Protein AF-A0A0G1XS85-F1 (afdb_monomer)

Solvent-accessible surface area (backbone atoms only — not comparable to full-atom values): 5035 Å² total; per-residue (Å²): 109,70,67,60,53,53,51,32,38,76,72,63,77,44,88,79,61,90,81,70,80,72,61,68,90,56,49,85,82,50,64,72,94,79,64,82,87,90,69,52,30,94,85,59,44,70,90,25,56,44,34,22,28,76,69,60,66,33,93,74,49,76,73,74,75,81,77,75,71,83,78,86,77,126

Structure (mmCIF, N/CA/C/O backbone):
data_AF-A0A0G1XS85-F1
#
_entry.id   AF-A0A0G1XS85-F1
#
loop_
_atom_site.group_PDB
_atom_site.id
_atom_site.type_symbol
_atom_site.label_atom_id
_atom_site.label_alt_id
_atom_site.label_comp_id
_atom_site.label_asym_id
_atom_site.label_entity_id
_atom_site.label_seq_id
_atom_site.pdbx_PDB_ins_code
_atom_site.Cartn_x
_atom_site.Cartn_y
_atom_site.Cartn_z
_atom_site.occupancy
_atom_site.B_iso_or_equiv
_atom_site.auth_seq_id
_atom_site.auth_comp_id
_atom_site.auth_asym_id
_atom_site.auth_atom_id
_atom_site.pdbx_PDB_model_num
ATOM 1 N N . MET A 1 1 ? 4.136 5.446 3.801 1.00 88.88 1 MET A N 1
ATOM 2 C CA . MET A 1 1 ? 2.655 5.464 3.857 1.00 88.88 1 MET A CA 1
ATOM 3 C C . MET A 1 1 ? 2.132 4.965 5.197 1.00 88.88 1 MET A C 1
ATOM 5 O O . MET A 1 1 ? 1.431 5.728 5.835 1.00 88.88 1 MET A O 1
ATOM 9 N N . ARG A 1 2 ? 2.505 3.760 5.663 1.00 87.81 2 ARG A N 1
ATOM 10 C CA . ARG A 1 2 ? 2.080 3.214 6.970 1.00 87.81 2 ARG A CA 1
ATOM 11 C C . ARG A 1 2 ? 2.189 4.216 8.129 1.00 87.81 2 ARG A C 1
ATOM 13 O O . ARG A 1 2 ? 1.172 4.557 8.715 1.00 87.81 2 ARG A O 1
ATOM 20 N N . THR A 1 3 ? 3.384 4.761 8.353 1.00 92.44 3 THR A N 1
ATOM 21 C CA . THR A 1 3 ? 3.644 5.754 9.409 1.00 92.44 3 THR A CA 1
ATOM 22 C C . THR A 1 3 ? 2.734 6.981 9.302 1.00 92.44 3 THR A C 1
ATOM 24 O O . THR A 1 3 ? 2.213 7.449 10.303 1.00 92.44 3 THR A O 1
ATOM 27 N N . ASN A 1 4 ? 2.467 7.477 8.088 1.00 94.06 4 ASN A N 1
ATOM 28 C CA . ASN A 1 4 ? 1.585 8.633 7.891 1.00 94.06 4 ASN A CA 1
ATOM 29 C C . ASN A 1 4 ? 0.137 8.317 8.286 1.00 94.06 4 ASN A C 1
ATOM 31 O O . ASN A 1 4 ? -0.543 9.181 8.827 1.00 94.06 4 ASN A O 1
ATOM 35 N N . ILE A 1 5 ? -0.336 7.097 8.011 1.00 94.88 5 ILE A N 1
ATOM 36 C CA . ILE A 1 5 ? -1.684 6.653 8.390 1.00 94.88 5 ILE A CA 1
ATOM 37 C C . ILE A 1 5 ? -1.792 6.459 9.905 1.00 94.88 5 ILE A C 1
ATOM 39 O O . ILE A 1 5 ? -2.800 6.854 10.484 1.00 94.88 5 ILE A O 1
ATOM 43 N N . GLU A 1 6 ? -0.756 5.910 10.544 1.00 93.62 6 GLU A N 1
ATOM 44 C CA . GLU A 1 6 ? -0.678 5.767 12.005 1.00 93.62 6 GLU A CA 1
ATOM 45 C C . GLU A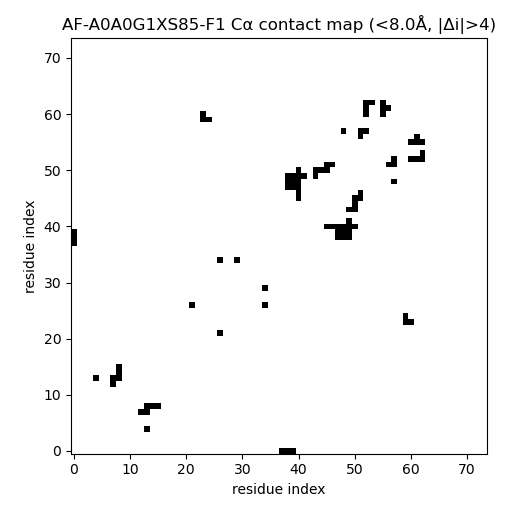 1 6 ? -0.722 7.146 12.689 1.00 93.62 6 GLU A C 1
ATOM 47 O O . GLU A 1 6 ? -1.615 7.394 13.498 1.00 93.62 6 GLU A O 1
ATOM 52 N N . ILE A 1 7 ? 0.122 8.093 12.260 1.00 96.62 7 ILE A N 1
ATOM 53 C CA . ILE A 1 7 ? 0.118 9.476 12.770 1.00 96.62 7 ILE A CA 1
ATOM 54 C C . ILE A 1 7 ? -1.236 10.157 12.520 1.00 96.62 7 ILE A C 1
ATOM 56 O O . ILE A 1 7 ? -1.802 10.781 13.414 1.00 96.62 7 ILE A O 1
ATOM 60 N N . ALA A 1 8 ? -1.803 10.037 11.315 1.00 97.25 8 ALA A N 1
ATOM 61 C CA . ALA A 1 8 ? -3.094 10.649 11.001 1.00 97.25 8 ALA A CA 1
ATOM 62 C C . ALA A 1 8 ? -4.248 10.066 11.837 1.00 97.25 8 ALA A C 1
ATOM 64 O O . ALA A 1 8 ? -5.219 10.778 12.110 1.00 97.25 8 ALA A O 1
ATOM 65 N N . ARG A 1 9 ? -4.152 8.797 12.258 1.00 95.62 9 ARG A N 1
ATOM 66 C CA . ARG A 1 9 ? -5.091 8.184 13.204 1.00 95.62 9 ARG A CA 1
ATOM 67 C C . ARG A 1 9 ? -4.920 8.750 14.610 1.00 95.62 9 ARG A C 1
ATOM 69 O O . ARG A 1 9 ? -5.923 9.091 15.230 1.00 95.62 9 ARG A O 1
ATOM 76 N N . GLU A 1 10 ? -3.686 8.875 15.093 1.00 96.50 10 GLU A N 1
ATOM 77 C CA . GLU A 1 10 ? -3.382 9.460 16.410 1.00 96.50 10 GLU A CA 1
ATOM 78 C C . GLU A 1 10 ? -3.862 10.912 16.518 1.00 96.50 10 GLU A C 1
ATOM 80 O O . GLU A 1 10 ? -4.431 11.310 17.531 1.00 96.50 10 GLU A O 1
ATOM 85 N N . LEU A 1 11 ? -3.722 11.681 15.437 1.00 98.00 11 LEU A N 1
ATOM 86 C CA . LEU A 1 11 ? -4.218 13.056 15.341 1.00 98.00 11 LEU A CA 1
ATOM 87 C C . LEU A 1 11 ? -5.740 13.151 15.123 1.00 98.00 11 LEU A C 1
ATOM 89 O O . LEU A 1 11 ? -6.285 14.251 15.062 1.00 98.00 11 LEU A O 1
ATOM 93 N N . GLY A 1 12 ? -6.444 12.025 14.965 1.00 97.12 12 GLY A N 1
ATOM 94 C CA . GLY A 1 12 ? -7.894 11.986 14.753 1.00 97.12 12 GLY A CA 1
ATOM 95 C C . GLY A 1 12 ? -8.370 12.439 13.365 1.00 97.12 12 GLY A C 1
ATOM 96 O O . GLY A 1 12 ? -9.578 12.585 13.161 1.00 97.12 12 GLY A O 1
ATOM 97 N N . ILE A 1 13 ? -7.450 12.633 12.413 1.00 98.12 13 ILE A N 1
ATOM 98 C CA . ILE A 1 13 ? -7.730 13.038 11.025 1.00 98.12 13 ILE A CA 1
ATOM 99 C C . ILE A 1 13 ? -8.352 11.874 10.246 1.00 98.12 13 ILE A C 1
ATOM 101 O O . ILE A 1 13 ? -9.298 12.063 9.483 1.00 98.12 13 ILE A O 1
ATOM 105 N N . ILE A 1 14 ? -7.842 10.657 10.458 1.00 96.31 14 ILE A N 1
ATOM 106 C CA . ILE A 1 14 ? -8.367 9.428 9.857 1.00 96.31 14 ILE A CA 1
ATOM 107 C C . ILE A 1 14 ? -8.938 8.540 10.963 1.00 96.31 14 ILE A C 1
ATOM 109 O O . ILE A 1 14 ? -8.301 8.307 11.987 1.00 96.31 14 ILE A O 1
ATOM 113 N N . LYS A 1 15 ? -10.138 7.998 10.741 1.00 96.00 15 LYS A N 1
ATOM 114 C CA . LYS A 1 15 ? -10.802 7.068 11.662 1.00 96.00 15 LYS A CA 1
ATOM 115 C C . LYS A 1 15 ? -11.057 5.745 10.952 1.00 96.00 15 LYS A C 1
ATOM 117 O O . LYS A 1 15 ? -11.715 5.719 9.917 1.00 96.00 15 LYS A O 1
ATOM 122 N N . TYR A 1 16 ? -10.565 4.651 11.520 1.00 94.88 16 TYR A N 1
ATOM 123 C CA . TYR A 1 16 ? -10.845 3.295 11.054 1.00 94.88 16 TYR A CA 1
ATOM 124 C C . TYR A 1 16 ? -10.924 2.329 12.238 1.00 94.88 16 TYR A C 1
ATOM 126 O O . TYR A 1 16 ? -10.406 2.616 13.319 1.00 94.88 16 TYR A O 1
ATOM 134 N N . LYS A 1 17 ? -11.604 1.196 12.043 1.00 95.62 17 LYS A N 1
ATOM 135 C CA . LYS A 1 17 ? -11.743 0.152 13.068 1.00 95.62 17 LYS A CA 1
ATOM 136 C C . LYS A 1 17 ? -10.446 -0.638 13.198 1.00 95.62 17 LYS A C 1
ATOM 138 O O . LYS A 1 17 ? -9.752 -0.843 12.202 1.00 95.62 17 LYS A O 1
ATOM 143 N N . ASP A 1 18 ? -10.155 -1.155 14.381 1.00 91.44 18 ASP A N 1
ATOM 144 C CA . ASP A 1 18 ? -9.027 -2.072 14.545 1.00 91.44 18 ASP A CA 1
ATOM 145 C C . ASP A 1 18 ? -9.136 -3.276 13.602 1.00 91.44 18 ASP A C 1
ATOM 147 O O . ASP A 1 18 ? -10.231 -3.732 13.273 1.00 91.44 18 ASP A O 1
ATOM 151 N N . GLY A 1 19 ? -7.988 -3.717 13.088 1.00 90.62 19 GLY A N 1
ATOM 152 C CA . GLY A 1 19 ? -7.909 -4.752 12.054 1.00 90.62 19 GLY A CA 1
ATOM 153 C C . GLY A 1 19 ? -8.258 -4.294 10.629 1.00 90.62 19 GLY A C 1
ATOM 154 O O . GLY A 1 19 ? -8.149 -5.097 9.713 1.00 90.62 19 GLY A O 1
ATOM 155 N N . THR A 1 20 ? -8.636 -3.025 10.399 1.00 94.25 20 THR A N 1
ATOM 156 C CA . THR A 1 20 ? -8.923 -2.522 9.032 1.00 94.25 20 THR A CA 1
ATOM 157 C C . THR A 1 20 ? -7.655 -2.359 8.189 1.00 94.25 20 THR A C 1
ATOM 159 O O . THR A 1 20 ? -7.670 -2.605 6.987 1.00 94.25 20 THR A O 1
ATOM 162 N N . VAL A 1 21 ? -6.555 -1.919 8.807 1.00 94.50 21 VAL A N 1
ATOM 163 C CA . VAL A 1 21 ? -5.254 -1.778 8.139 1.00 94.50 21 VAL A CA 1
ATOM 164 C C . VAL A 1 21 ? -4.441 -3.032 8.419 1.00 94.50 21 VAL A C 1
ATOM 166 O O . VAL A 1 21 ? -4.167 -3.346 9.576 1.00 94.50 21 VAL A O 1
ATOM 169 N N . VAL A 1 22 ? -4.041 -3.723 7.356 1.00 93.56 22 VAL A N 1
ATOM 170 C CA . VAL A 1 22 ? -3.272 -4.969 7.419 1.00 93.56 22 VAL A CA 1
ATOM 171 C C . VAL A 1 22 ? -1.895 -4.778 6.789 1.00 93.56 22 VAL A C 1
ATOM 173 O O . VAL A 1 22 ? -1.708 -3.933 5.910 1.00 93.56 22 VAL A O 1
ATOM 176 N N . ALA A 1 23 ? -0.912 -5.547 7.257 1.00 93.25 23 ALA A N 1
ATOM 177 C CA . ALA A 1 23 ? 0.410 -5.582 6.642 1.00 93.25 23 ALA A CA 1
ATOM 178 C C . ALA A 1 23 ? 0.319 -6.212 5.243 1.00 93.25 23 ALA A C 1
ATOM 180 O O . ALA A 1 23 ? -0.449 -7.151 5.031 1.00 93.25 23 ALA A O 1
ATOM 181 N N . VAL A 1 24 ? 1.101 -5.704 4.289 1.00 93.75 24 VAL A N 1
ATOM 182 C CA . VAL A 1 24 ? 1.055 -6.178 2.895 1.00 93.75 24 VAL A CA 1
ATOM 183 C C . VAL A 1 24 ? 1.491 -7.641 2.783 1.00 93.75 24 VAL A C 1
ATOM 185 O O . VAL A 1 24 ? 0.980 -8.376 1.947 1.00 93.75 24 VAL A O 1
ATOM 188 N N . GLU A 1 25 ? 2.375 -8.086 3.670 1.00 94.81 25 GLU A N 1
ATOM 189 C CA . GLU A 1 25 ? 2.829 -9.470 3.798 1.00 94.81 25 GLU A CA 1
ATOM 190 C C . GLU A 1 25 ? 1.676 -10.443 4.085 1.00 94.81 25 GLU A C 1
ATOM 192 O O . GLU A 1 25 ? 1.716 -11.587 3.639 1.00 94.81 25 GLU A O 1
ATOM 197 N N . ASN A 1 26 ? 0.629 -9.972 4.769 1.00 94.75 26 ASN A N 1
ATOM 198 C CA . ASN A 1 26 ? -0.511 -10.783 5.195 1.00 94.75 26 ASN A CA 1
ATOM 199 C C . ASN A 1 26 ? -1.699 -10.669 4.227 1.00 94.75 26 ASN A C 1
ATOM 201 O O . ASN A 1 26 ? -2.779 -11.183 4.505 1.00 94.75 26 ASN A O 1
ATOM 205 N N . MET A 1 27 ? -1.545 -9.991 3.082 1.00 92.81 27 MET A N 1
ATOM 206 C CA . MET A 1 27 ? -2.668 -9.762 2.164 1.00 92.81 27 MET A CA 1
ATOM 207 C C . MET A 1 27 ? -3.270 -11.065 1.616 1.00 92.81 27 MET A C 1
ATOM 209 O O . MET A 1 27 ? -4.458 -11.104 1.318 1.00 92.81 27 MET A O 1
ATOM 213 N N . GLY A 1 28 ? -2.475 -12.138 1.525 1.00 91.75 28 GLY A N 1
ATOM 214 C CA . GLY A 1 28 ? -2.934 -13.455 1.072 1.00 91.75 28 GLY A CA 1
ATOM 215 C C . GLY A 1 28 ? -3.923 -14.147 2.017 1.00 91.75 28 GLY A C 1
ATOM 216 O O . GLY A 1 28 ? -4.551 -15.122 1.620 1.00 91.75 28 GLY A O 1
ATOM 217 N N . GLU A 1 29 ? -4.093 -13.645 3.243 1.00 95.44 29 GLU A N 1
ATOM 218 C CA . GLU A 1 29 ? -5.080 -14.150 4.209 1.00 95.44 29 GLU A CA 1
ATOM 219 C C . GLU A 1 29 ? -6.510 -13.666 3.907 1.00 95.44 29 GLU A C 1
ATOM 221 O O . GLU A 1 29 ? -7.473 -14.151 4.502 1.00 95.44 29 GLU A O 1
ATOM 226 N N . TYR A 1 30 ? -6.667 -12.716 2.981 1.00 94.19 30 TYR A N 1
ATOM 227 C CA . TYR A 1 30 ? -7.940 -12.080 2.661 1.00 94.19 30 TYR A CA 1
ATOM 228 C C . TYR A 1 30 ? -8.323 -12.329 1.201 1.00 94.19 30 TYR A C 1
ATOM 230 O O . TYR A 1 30 ? -7.460 -12.332 0.319 1.00 94.19 30 TYR A O 1
ATOM 238 N N . PRO A 1 31 ? -9.624 -12.491 0.903 1.00 93.69 31 PRO A N 1
ATOM 239 C CA . PRO A 1 31 ? -10.066 -12.585 -0.477 1.00 93.69 31 PRO A CA 1
ATOM 240 C C . PRO A 1 31 ? -9.849 -11.237 -1.202 1.00 93.69 31 PRO A C 1
ATOM 242 O O . PRO A 1 31 ? -10.058 -10.183 -0.586 1.00 93.69 31 PRO A O 1
ATOM 245 N N . PRO A 1 32 ? -9.445 -11.233 -2.490 1.00 90.69 32 PRO A N 1
ATOM 246 C CA . PRO A 1 32 ? -9.085 -10.013 -3.219 1.00 90.69 32 PRO A CA 1
ATOM 247 C C . PRO A 1 32 ? -10.156 -8.917 -3.201 1.00 90.69 32 PRO A C 1
ATOM 249 O O . PRO A 1 32 ? -9.835 -7.741 -3.063 1.00 90.69 32 PRO A O 1
ATOM 252 N N . GLU A 1 33 ? -11.434 -9.287 -3.280 1.00 93.31 33 GLU A N 1
ATOM 253 C CA . GLU A 1 33 ? -12.572 -8.362 -3.268 1.00 93.31 33 GLU A CA 1
ATOM 254 C C . GLU A 1 33 ? -12.787 -7.640 -1.927 1.00 93.31 33 GLU A C 1
ATOM 256 O O . GLU A 1 33 ? -13.585 -6.708 -1.850 1.00 93.31 33 GLU A O 1
ATOM 261 N N . LYS A 1 34 ? -12.078 -8.048 -0.867 1.00 94.56 34 LYS A N 1
ATOM 262 C CA . LYS A 1 34 ? -12.085 -7.382 0.444 1.00 94.56 34 LYS A CA 1
ATOM 263 C C . LYS A 1 34 ? -10.842 -6.528 0.696 1.00 94.56 34 LYS A C 1
ATOM 265 O O . LYS A 1 34 ? -10.693 -6.001 1.797 1.00 94.56 34 LYS A O 1
ATOM 270 N N . LEU A 1 35 ? -9.955 -6.383 -0.287 1.00 93.81 35 LEU A N 1
ATOM 271 C CA . LEU A 1 35 ? -8.704 -5.643 -0.150 1.00 93.81 35 LEU A CA 1
ATOM 272 C C . LEU A 1 35 ? -8.740 -4.320 -0.921 1.00 93.81 35 LEU A C 1
ATOM 274 O O . LEU A 1 35 ? -9.117 -4.264 -2.088 1.00 93.81 35 LEU A O 1
ATOM 278 N N . ILE A 1 36 ? -8.265 -3.254 -0.273 1.00 94.56 36 ILE A N 1
ATOM 279 C CA . ILE A 1 36 ? -7.937 -1.974 -0.912 1.00 94.56 36 ILE A CA 1
ATOM 280 C C . ILE A 1 36 ? -6.452 -1.712 -0.681 1.00 94.56 36 ILE A C 1
ATOM 282 O O . ILE A 1 36 ? -5.978 -1.724 0.455 1.00 94.56 36 ILE A O 1
ATOM 286 N N . ILE A 1 37 ? -5.714 -1.452 -1.761 1.00 93.56 37 ILE A N 1
ATOM 287 C CA . ILE A 1 37 ? -4.283 -1.149 -1.696 1.00 93.56 37 ILE A CA 1
ATOM 288 C C . ILE A 1 37 ? -4.096 0.367 -1.679 1.00 93.56 37 ILE A C 1
ATOM 290 O O . ILE A 1 37 ? -4.405 1.052 -2.652 1.00 93.56 37 ILE A O 1
ATOM 294 N N . LEU A 1 38 ? -3.529 0.887 -0.590 1.00 94.19 38 LEU A N 1
ATOM 295 C CA . LEU A 1 38 ? -3.081 2.274 -0.499 1.00 94.19 38 LEU A CA 1
ATOM 296 C C . LEU A 1 38 ? -1.576 2.355 -0.792 1.00 94.19 38 LEU A C 1
ATOM 298 O O . LEU A 1 38 ? -0.752 1.941 0.024 1.00 94.19 38 LEU A O 1
ATOM 302 N N . ALA A 1 39 ? -1.212 2.909 -1.948 1.00 93.44 39 ALA A N 1
ATOM 303 C CA . ALA A 1 39 ? 0.171 3.000 -2.416 1.00 93.44 39 ALA A CA 1
ATOM 304 C C . ALA A 1 39 ? 0.613 4.453 -2.660 1.00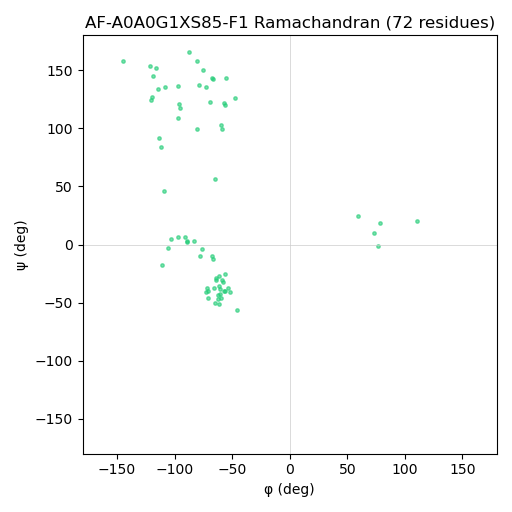 93.44 39 ALA A C 1
ATOM 306 O O . ALA A 1 39 ? -0.194 5.328 -2.964 1.00 93.44 39 ALA A O 1
ATOM 307 N N . THR A 1 40 ? 1.919 4.707 -2.550 1.00 94.44 40 THR A N 1
ATOM 308 C CA . THR A 1 40 ? 2.557 5.937 -3.051 1.00 94.44 40 THR A CA 1
ATOM 309 C C . THR A 1 40 ? 2.963 5.775 -4.515 1.00 94.44 40 THR A C 1
ATOM 311 O O . THR A 1 40 ? 3.046 4.653 -5.017 1.00 94.44 40 THR A O 1
ATOM 314 N N . GLY A 1 41 ? 3.282 6.888 -5.182 1.00 94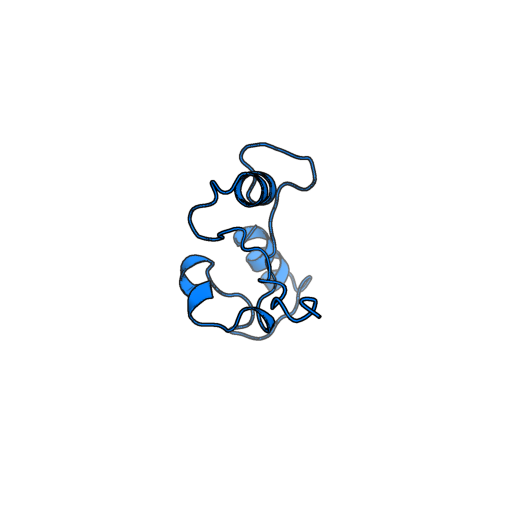.75 41 GLY A N 1
ATOM 315 C CA . GLY A 1 41 ? 3.821 6.871 -6.547 1.00 94.75 41 GLY A CA 1
ATOM 316 C C . GLY A 1 41 ? 2.888 7.409 -7.621 1.00 94.75 41 GLY A C 1
ATOM 317 O O . GLY A 1 41 ? 3.097 7.111 -8.788 1.00 94.75 41 GLY A O 1
ATOM 318 N N . ALA A 1 42 ? 1.885 8.212 -7.256 1.00 93.69 42 ALA A N 1
ATOM 319 C CA . ALA A 1 42 ? 0.985 8.850 -8.223 1.00 93.69 42 ALA A CA 1
ATOM 320 C C . ALA A 1 42 ? 1.724 9.700 -9.279 1.00 93.69 42 ALA A C 1
ATOM 322 O O . ALA A 1 42 ? 1.221 9.880 -10.380 1.00 93.69 42 ALA A O 1
ATOM 323 N N . GLN A 1 43 ? 2.921 10.195 -8.951 1.00 95.31 43 GLN A N 1
ATOM 324 C CA . GLN A 1 43 ? 3.773 10.979 -9.849 1.00 95.31 43 GLN A CA 1
ATOM 325 C C . GLN A 1 43 ? 4.730 10.128 -10.703 1.00 95.31 43 GLN A C 1
ATOM 327 O O . GLN A 1 43 ? 5.533 10.685 -11.440 1.00 95.31 43 GLN A O 1
ATOM 332 N N . GLY A 1 44 ? 4.672 8.795 -10.610 1.00 91.25 44 GLY A N 1
ATOM 333 C CA . GLY A 1 44 ? 5.490 7.911 -11.445 1.00 91.25 44 GLY A CA 1
ATOM 334 C C . GLY A 1 44 ? 6.949 7.749 -11.007 1.00 91.25 44 GLY A C 1
ATOM 335 O O . GLY A 1 44 ? 7.760 7.308 -11.811 1.00 91.25 44 GLY A O 1
ATOM 336 N N . ASP A 1 45 ? 7.291 8.071 -9.754 1.00 95.81 45 ASP A N 1
ATOM 337 C CA . ASP A 1 45 ? 8.602 7.733 -9.181 1.00 95.81 45 ASP A CA 1
ATOM 338 C C . ASP A 1 45 ? 8.832 6.214 -9.269 1.00 95.81 45 ASP A C 1
ATOM 340 O O . ASP A 1 45 ? 8.043 5.422 -8.743 1.00 95.81 45 ASP A O 1
ATOM 344 N N . GLU A 1 46 ? 9.913 5.818 -9.939 1.00 93.12 46 GLU A N 1
ATOM 345 C CA . GLU A 1 46 ? 10.273 4.428 -10.222 1.00 93.12 46 GLU A CA 1
ATOM 346 C C . GLU A 1 46 ? 10.419 3.581 -8.947 1.00 93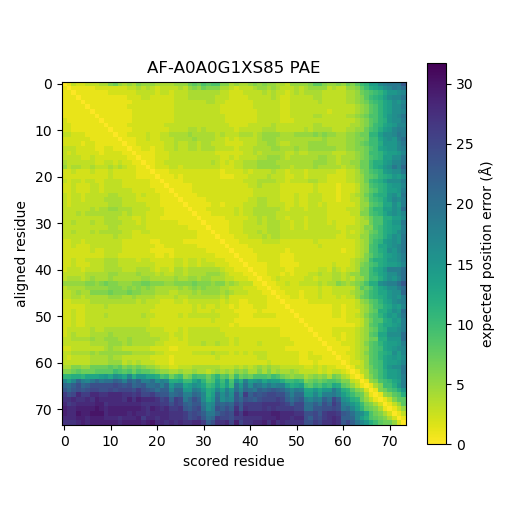.12 46 GLU A C 1
ATOM 348 O O . GLU A 1 46 ? 10.070 2.395 -8.926 1.00 93.12 46 GLU A O 1
ATOM 353 N N . PHE A 1 47 ? 10.861 4.194 -7.847 1.00 92.94 47 PHE A N 1
ATOM 354 C CA . PHE A 1 47 ? 11.026 3.531 -6.557 1.00 92.94 47 PHE A CA 1
ATOM 355 C C . PHE A 1 47 ? 9.765 3.591 -5.690 1.00 92.94 47 PHE A C 1
ATOM 357 O O . PHE A 1 47 ? 9.764 3.088 -4.559 1.00 92.94 47 PHE A O 1
ATOM 364 N N . ALA A 1 48 ? 8.669 4.171 -6.169 1.00 95.81 48 ALA A N 1
ATOM 365 C CA . ALA A 1 48 ? 7.412 4.147 -5.443 1.00 95.81 48 ALA A CA 1
ATOM 366 C C . ALA A 1 48 ? 6.662 2.819 -5.636 1.00 95.81 48 ALA A C 1
ATOM 368 O O . ALA A 1 48 ? 6.865 2.071 -6.596 1.00 95.81 48 ALA A O 1
ATOM 369 N N . SER A 1 49 ? 5.769 2.501 -4.693 1.00 95.19 49 SER A N 1
ATOM 370 C CA . SER A 1 49 ? 5.041 1.229 -4.714 1.00 95.19 49 SER A CA 1
ATOM 371 C C . SER A 1 49 ? 4.186 1.063 -5.967 1.00 95.19 49 SER A C 1
ATOM 373 O O . SER A 1 49 ? 4.213 -0.016 -6.549 1.00 95.19 49 SER A O 1
ATOM 375 N N . LEU A 1 50 ? 3.479 2.108 -6.414 1.00 95.12 50 LEU A N 1
ATOM 376 C CA . LEU A 1 50 ? 2.615 2.030 -7.595 1.00 95.12 50 LEU A CA 1
ATOM 377 C C . LEU A 1 50 ? 3.399 1.697 -8.875 1.00 95.12 50 LEU A C 1
ATOM 379 O O . LEU A 1 50 ? 2.979 0.816 -9.624 1.00 95.12 50 LEU A O 1
ATOM 383 N N . ALA A 1 51 ? 4.558 2.329 -9.090 1.00 95.19 51 ALA A N 1
ATOM 384 C CA . ALA A 1 51 ? 5.411 2.057 -10.247 1.00 95.19 51 ALA A CA 1
ATOM 385 C C . ALA A 1 51 ? 5.918 0.606 -10.245 1.00 95.19 51 ALA A C 1
ATOM 387 O O . ALA A 1 51 ? 5.777 -0.105 -11.239 1.00 95.19 51 ALA A O 1
ATOM 388 N N . ARG A 1 52 ? 6.411 0.114 -9.100 1.00 95.62 52 ARG A N 1
ATOM 389 C CA . ARG A 1 52 ? 6.830 -1.291 -8.960 1.00 95.62 52 ARG A CA 1
ATOM 390 C C . ARG A 1 52 ? 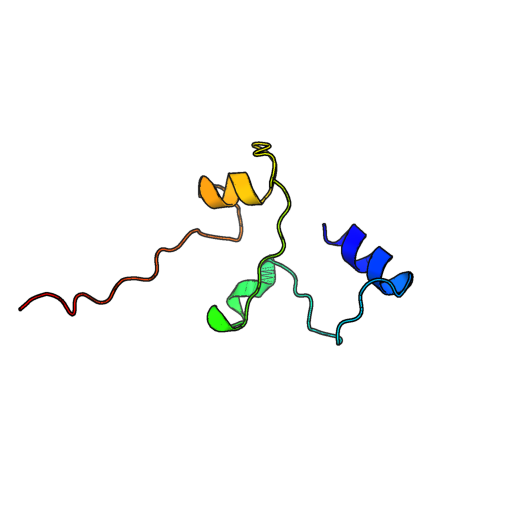5.694 -2.290 -9.179 1.00 95.62 52 ARG A C 1
ATOM 392 O O . ARG A 1 52 ? 5.937 -3.365 -9.721 1.00 95.62 52 ARG A O 1
ATOM 399 N N . ILE A 1 53 ? 4.470 -1.968 -8.754 1.00 94.69 53 ILE A N 1
ATOM 400 C CA . ILE A 1 53 ? 3.292 -2.819 -8.997 1.00 94.69 53 ILE A CA 1
ATOM 401 C C . ILE A 1 53 ? 3.008 -2.884 -10.499 1.00 94.69 53 ILE A C 1
ATOM 403 O O . ILE A 1 53 ? 2.911 -3.980 -11.050 1.00 94.69 53 ILE A O 1
ATOM 407 N N . GLY A 1 54 ? 2.947 -1.730 -11.17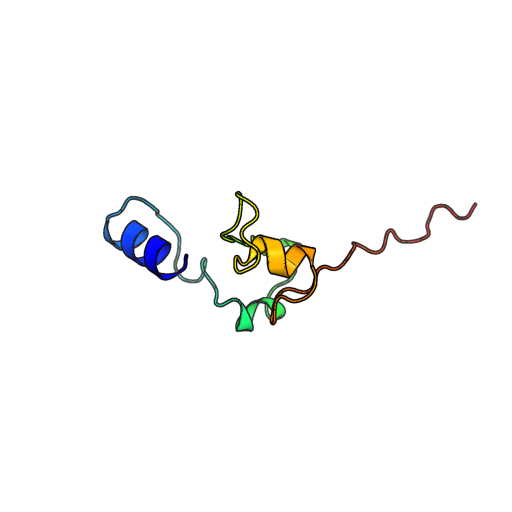2 1.00 93.12 54 GLY A N 1
ATOM 408 C CA . GLY A 1 54 ? 2.751 -1.653 -12.624 1.00 93.12 54 GLY A CA 1
ATOM 409 C C . GLY A 1 54 ? 3.825 -2.416 -13.407 1.00 93.12 54 GLY A C 1
ATOM 410 O O . GLY A 1 54 ? 3.509 -3.155 -14.337 1.00 93.12 54 GLY A O 1
ATOM 411 N N . ASN A 1 55 ? 5.078 -2.324 -12.954 1.00 93.81 55 ASN A N 1
ATOM 412 C CA . ASN A 1 55 ? 6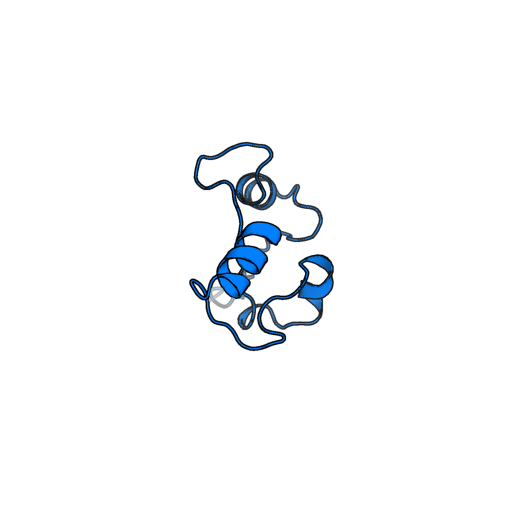.229 -3.004 -13.550 1.00 93.81 55 ASN A CA 1
ATOM 413 C C . ASN A 1 55 ? 6.403 -4.464 -13.098 1.00 93.81 55 ASN A C 1
ATOM 415 O O . ASN A 1 55 ? 7.361 -5.113 -13.510 1.00 93.81 55 ASN A O 1
ATOM 419 N N . LYS A 1 56 ? 5.496 -5.008 -12.272 1.00 93.50 56 LYS A N 1
ATOM 420 C CA . LYS A 1 56 ? 5.541 -6.391 -11.753 1.00 93.50 56 LYS A CA 1
ATOM 421 C C . LYS A 1 56 ? 6.798 -6.728 -10.938 1.00 93.50 56 LYS A C 1
ATOM 423 O O . LYS A 1 56 ? 7.167 -7.892 -10.818 1.00 93.50 56 LYS A O 1
ATOM 428 N N . THR A 1 57 ? 7.443 -5.724 -10.352 1.00 94.81 57 THR A N 1
ATOM 429 C CA . THR A 1 57 ? 8.642 -5.873 -9.510 1.00 94.81 57 THR A CA 1
ATOM 430 C C . THR A 1 57 ? 8.348 -5.690 -8.020 1.00 94.81 57 THR A C 1
ATOM 432 O O . THR A 1 57 ? 9.239 -5.838 -7.184 1.00 94.81 57 THR A O 1
ATOM 435 N N . HIS A 1 58 ? 7.104 -5.370 -7.645 1.00 95.06 58 HIS A N 1
ATOM 436 C CA . HIS A 1 58 ? 6.724 -5.244 -6.241 1.00 95.06 58 HIS A CA 1
ATOM 437 C C . HIS A 1 58 ? 6.720 -6.611 -5.543 1.00 95.06 58 HIS A C 1
ATOM 439 O O . HIS A 1 58 ? 5.973 -7.506 -5.926 1.00 95.06 58 HIS A O 1
ATOM 445 N N . LYS A 1 59 ? 7.498 -6.744 -4.461 1.00 94.38 59 LYS A N 1
ATOM 446 C CA . LYS A 1 59 ? 7.750 -8.017 -3.757 1.00 94.38 59 LYS A CA 1
ATOM 447 C C . LYS A 1 59 ? 6.488 -8.800 -3.366 1.00 94.38 59 LYS A C 1
ATOM 449 O O . LYS A 1 59 ? 6.481 -10.019 -3.473 1.00 94.38 59 LYS A O 1
ATOM 454 N N . TYR A 1 60 ? 5.45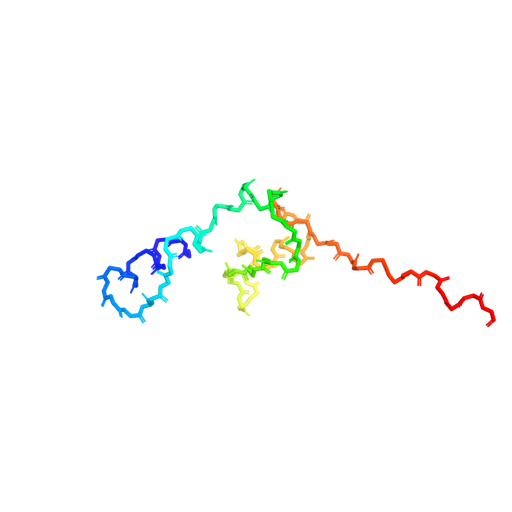4 -8.107 -2.887 1.00 94.25 60 TYR A N 1
ATOM 455 C CA . TYR A 1 60 ? 4.258 -8.744 -2.311 1.00 94.25 60 TYR A CA 1
ATOM 456 C C . TYR A 1 60 ? 2.985 -8.585 -3.141 1.00 94.25 60 TYR A C 1
ATOM 458 O O . TYR A 1 60 ? 2.029 -9.312 -2.917 1.00 94.25 60 TYR A O 1
ATOM 466 N N . ILE A 1 61 ? 2.950 -7.624 -4.070 1.00 93.44 61 ILE A N 1
ATOM 467 C CA . ILE A 1 61 ? 1.722 -7.268 -4.793 1.00 93.44 61 ILE A CA 1
ATOM 468 C C . ILE A 1 61 ? 1.940 -7.652 -6.254 1.00 93.44 61 ILE A C 1
ATOM 470 O O . ILE A 1 61 ? 2.497 -6.853 -7.014 1.00 93.44 61 ILE A O 1
ATOM 474 N N . PRO A 1 62 ? 1.554 -8.874 -6.652 1.00 88.56 62 PRO A N 1
ATOM 475 C CA . PRO A 1 62 ? 1.592 -9.262 -8.047 1.00 88.56 62 PRO A CA 1
ATOM 476 C C . PRO A 1 62 ? 0.469 -8.549 -8.802 1.00 88.56 62 PRO A C 1
ATOM 478 O O . PRO A 1 62 ? -0.676 -8.509 -8.352 1.00 88.56 62 PRO A O 1
ATOM 481 N N . LEU A 1 63 ? 0.778 -8.020 -9.984 1.00 87.12 63 LEU A N 1
ATOM 482 C CA . LEU A 1 63 ? -0.254 -7.540 -10.895 1.00 87.12 63 LEU A CA 1
ATOM 483 C C . LEU A 1 63 ? -0.847 -8.742 -11.639 1.00 87.12 63 LEU A C 1
ATOM 485 O O . LEU A 1 63 ? -0.250 -9.248 -12.593 1.00 87.12 63 LEU A O 1
ATOM 489 N N . SER A 1 64 ? -2.007 -9.214 -11.185 1.00 78.44 64 SER A N 1
ATOM 490 C CA . SER A 1 64 ? -2.796 -10.236 -11.870 1.00 78.44 64 SER A CA 1
ATOM 491 C C . SER A 1 64 ? -3.893 -9.580 -12.706 1.00 78.44 64 SER A C 1
ATOM 493 O O . SER A 1 64 ? -4.567 -8.648 -12.272 1.00 78.44 64 SER A O 1
ATOM 495 N N . TYR A 1 65 ? -4.079 -10.067 -13.931 1.00 64.25 65 TYR A N 1
ATOM 496 C CA . TYR A 1 65 ? -5.294 -9.763 -14.676 1.00 64.25 65 TYR A CA 1
ATOM 497 C C . TYR A 1 65 ? -6.406 -10.661 -14.137 1.00 64.25 65 TYR A C 1
ATOM 499 O O . TYR A 1 65 ? -6.154 -11.857 -13.942 1.00 64.25 65 TYR A O 1
ATOM 507 N N . PRO A 1 66 ? -7.634 -10.150 -13.930 1.00 58.16 66 PRO A N 1
ATOM 508 C CA . PRO A 1 66 ? -8.768 -11.044 -13.819 1.00 58.16 66 PRO A CA 1
ATOM 509 C C . PRO A 1 66 ? -8.776 -11.876 -15.099 1.00 58.16 66 PRO A C 1
ATOM 511 O O . PRO A 1 66 ? -8.822 -11.333 -16.205 1.00 58.16 66 PRO A O 1
ATOM 514 N N . VAL A 1 67 ? -8.659 -13.195 -14.955 1.00 48.66 67 VAL A N 1
ATOM 515 C CA . VAL A 1 67 ? -8.880 -14.106 -16.071 1.00 48.66 67 VAL A CA 1
ATOM 516 C C . VAL A 1 67 ? -10.320 -13.844 -16.497 1.00 48.66 67 VAL A C 1
ATOM 518 O O . VAL A 1 67 ? -11.255 -14.248 -15.806 1.00 48.66 67 VAL A O 1
ATOM 521 N N . MET A 1 68 ? -10.519 -13.102 -17.591 1.00 48.41 68 MET A N 1
ATOM 522 C CA . MET A 1 68 ? -11.802 -13.095 -18.276 1.00 48.41 68 MET A CA 1
ATOM 523 C C . MET A 1 68 ? -12.038 -14.546 -18.661 1.00 48.41 68 MET A C 1
ATOM 525 O O . MET A 1 68 ? -11.422 -15.057 -19.596 1.00 48.41 68 MET A O 1
ATOM 529 N N . ASN A 1 69 ? -12.857 -15.240 -17.868 1.00 45.44 69 ASN A N 1
ATOM 530 C CA . ASN A 1 69 ? -13.287 -16.589 -18.176 1.00 45.44 69 ASN A CA 1
ATOM 531 C C . ASN A 1 69 ? -13.729 -16.594 -19.637 1.00 45.44 69 ASN A C 1
ATOM 533 O O . ASN A 1 69 ? -14.541 -15.760 -20.038 1.00 45.44 69 ASN A O 1
ATOM 537 N N . ALA A 1 70 ? -13.152 -17.512 -20.409 1.00 48.12 70 ALA A N 1
ATOM 538 C CA . ALA A 1 70 ? -13.333 -17.699 -21.841 1.00 48.12 70 ALA A CA 1
ATOM 539 C C . ALA A 1 70 ? -14.772 -18.130 -22.202 1.00 48.12 70 ALA A C 1
ATOM 541 O O . ALA A 1 70 ? -14.985 -19.170 -22.815 1.00 48.12 70 ALA A O 1
ATOM 542 N N . ARG A 1 71 ? -15.776 -17.340 -21.805 1.00 51.31 71 ARG A N 1
ATOM 543 C CA . ARG A 1 71 ? -17.201 -17.527 -22.109 1.00 51.31 71 ARG A CA 1
ATOM 544 C C . ARG A 1 71 ? -17.646 -16.814 -23.390 1.00 51.31 71 ARG A C 1
ATOM 546 O O . ARG A 1 71 ? -18.821 -16.866 -23.718 1.00 51.31 71 ARG A O 1
ATOM 553 N N . TYR A 1 72 ? -16.715 -16.228 -24.141 1.00 49.00 72 TYR A N 1
ATOM 554 C CA . TYR A 1 72 ? -16.942 -15.749 -25.510 1.00 49.00 72 TYR A CA 1
ATOM 555 C C . TYR A 1 72 ? -16.206 -16.632 -26.530 1.00 49.00 72 TYR A C 1
ATOM 557 O O . TYR A 1 72 ? -15.505 -16.149 -27.412 1.00 49.00 72 TYR A O 1
ATOM 565 N N . LYS A 1 73 ? -16.319 -17.953 -26.366 1.00 41.59 73 LYS A N 1
ATOM 566 C CA . LYS A 1 73 ? -16.133 -18.914 -27.456 1.00 41.59 73 LYS A CA 1
ATOM 567 C C . LYS A 1 73 ? -17.496 -19.534 -27.736 1.00 41.59 73 LYS A C 1
ATOM 569 O O . LYS A 1 73 ? -17.815 -20.556 -27.143 1.00 41.59 73 LYS A O 1
ATOM 574 N N . ASN A 1 74 ? -18.292 -18.852 -28.549 1.00 41.50 74 ASN A N 1
ATOM 575 C CA . ASN A 1 74 ? -19.367 -19.401 -29.372 1.00 41.50 74 ASN A CA 1
ATOM 576 C C . ASN A 1 74 ? -19.539 -18.456 -30.555 1.00 41.50 74 ASN A C 1
ATOM 578 O O . ASN A 1 74 ? -19.691 -17.243 -30.287 1.00 41.50 74 ASN A O 1
#

InterPro domains:
  IPR042173 Ribonuclease J, domain 2 [G3DSA:3.40.50.10710] (1-66)
  IPR055132 Ribonuclease J, beta-CASP domain [PF22505] (1-63)

Nearest PDB struc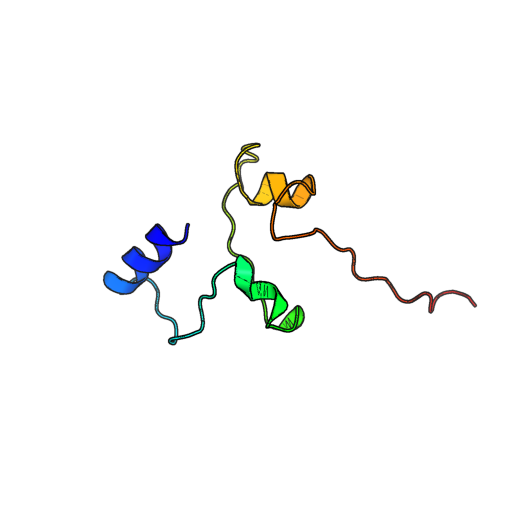tures (foldseek):
  7wnt-assembly1_A  TM=9.424E-01  e=9.523E-03  Mycobacterium tuberculosis H37Rv
  5a0v-assembly2_B  TM=9.096E-01  e=1.892E-02  Streptomyces coelicolor A3(2)
  7wnu-assembly1_B  TM=9.145E-01  e=6.515E-02  Mycobacterium tuberculosis H37Rv
  4xww-assembly1_B  TM=8.097E-01  e=5.477E-01  Deinococcus radiodurans

Radius of gyration: 15.91 Å; Cα contacts (8 Å, |Δi|>4): 46; chains: 1; bounding box: 30×32×46 Å

Foldseek 3Di:
DVVVVVVCVVVVVDDDDPPLDDDLQCPVVDDPVSDDDDWDQPVPDCPTQVNCQVVQNRPRRGDDDDPPPPPPPD

Sequence (74 aa):
MRTNIEIARELGIIKYKDGTVVAVENMGEYPPEKLIILATGAQGDEFASLARIGNKTHKYIPLSYPVMNARYKN

Organism: NCBI:txid1618675

pLDDT: mean 87.79, std 15.51, range [41.5, 98.12]

Secondary structure (DSSP, 8-state):
-HHHHHHHHHTTSS---TTSS--GGGGGGS-GGG-----S-TT--TTSHHHHHHTT--SS---PPP---S----

Mean predicted aligned error: 6.2 Å